Protein AF-A0A7W1H0U1-F1 (afdb_monomer_lite)

Radius of gyration: 19.28 Å; chains: 1; bounding box: 30×29×63 Å

Structure (mmCIF, N/CA/C/O backbone):
data_AF-A0A7W1H0U1-F1
#
_entry.id   AF-A0A7W1H0U1-F1
#
loop_
_atom_site.group_PDB
_atom_site.id
_atom_site.type_symbol
_atom_site.label_atom_id
_atom_site.label_alt_id
_atom_site.label_comp_id
_atom_site.label_asym_id
_atom_site.label_entity_id
_atom_site.label_seq_id
_atom_site.pdbx_PDB_ins_code
_atom_site.Cartn_x
_atom_site.Cartn_y
_atom_site.Cartn_z
_atom_site.occupancy
_atom_site.B_iso_or_equiv
_atom_site.auth_seq_id
_atom_site.auth_comp_id
_atom_site.auth_asym_id
_atom_site.auth_atom_id
_atom_site.pdbx_PDB_model_num
ATOM 1 N N . MET A 1 1 ? -3.618 -14.641 -8.456 1.00 44.19 1 MET A N 1
ATOM 2 C CA . MET A 1 1 ? -3.559 -13.775 -9.652 1.00 44.19 1 MET A CA 1
ATOM 3 C C . MET A 1 1 ? -2.088 -13.493 -9.924 1.00 44.19 1 MET A C 1
ATOM 5 O O . MET A 1 1 ? -1.477 -12.775 -9.148 1.00 44.19 1 MET A O 1
ATOM 9 N N . HIS A 1 2 ? -1.491 -14.119 -10.936 1.00 46.78 2 HIS A N 1
ATOM 10 C CA . HIS A 1 2 ? -0.137 -13.785 -11.379 1.00 46.78 2 HIS A CA 1
ATOM 11 C C . HIS A 1 2 ? -0.211 -13.384 -12.845 1.00 46.78 2 HIS A C 1
ATOM 13 O O . HIS A 1 2 ? -0.651 -14.169 -13.681 1.00 46.78 2 HIS A O 1
ATOM 19 N N . THR A 1 3 ? 0.184 -12.148 -13.131 1.00 55.66 3 THR A N 1
ATOM 20 C CA . THR A 1 3 ? 0.318 -11.636 -14.491 1.00 55.66 3 THR A CA 1
ATOM 21 C C . THR A 1 3 ? 1.793 -11.713 -14.846 1.00 55.66 3 THR A C 1
ATOM 23 O O . THR A 1 3 ? 2.598 -10.962 -14.300 1.00 55.66 3 THR A O 1
ATOM 26 N N . ALA A 1 4 ? 2.157 -12.651 -15.717 1.00 65.19 4 ALA A N 1
ATOM 27 C CA . ALA A 1 4 ? 3.498 -12.702 -16.282 1.00 65.19 4 ALA A CA 1
ATOM 28 C C . ALA A 1 4 ? 3.584 -11.733 -17.469 1.00 65.19 4 ALA A C 1
ATOM 30 O O . ALA A 1 4 ? 2.672 -11.673 -18.295 1.00 65.19 4 ALA A O 1
ATOM 31 N N . VAL A 1 5 ? 4.680 -10.979 -17.552 1.00 73.56 5 VAL A N 1
ATOM 32 C CA . VAL A 1 5 ? 4.979 -10.080 -18.673 1.00 73.56 5 VAL A CA 1
ATOM 33 C C . VAL A 1 5 ? 6.230 -10.604 -19.361 1.00 73.56 5 VAL A C 1
ATOM 35 O O . VAL A 1 5 ? 7.248 -10.818 -18.707 1.00 73.56 5 VAL A O 1
ATOM 38 N N . TRP A 1 6 ? 6.145 -10.831 -20.671 1.00 79.00 6 TRP A N 1
ATOM 39 C CA . TRP A 1 6 ? 7.313 -11.185 -21.472 1.00 79.00 6 TRP 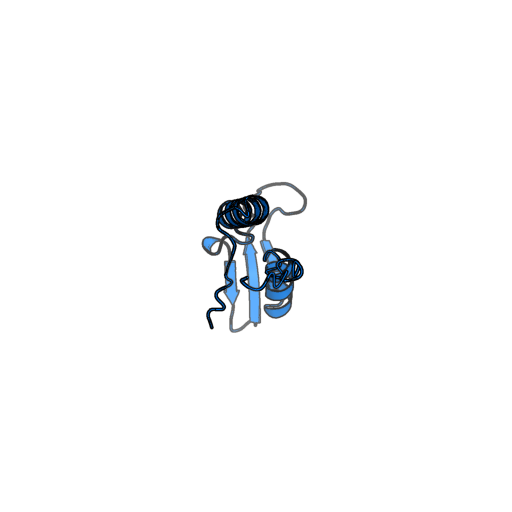A CA 1
ATOM 40 C C . TRP A 1 6 ? 8.177 -9.945 -21.701 1.00 79.00 6 TRP A C 1
ATOM 42 O O . TRP A 1 6 ? 7.675 -8.914 -22.154 1.00 79.00 6 TRP A O 1
ATOM 52 N N . VAL A 1 7 ? 9.469 -10.059 -21.407 1.00 79.19 7 VAL A N 1
ATOM 53 C CA . VAL A 1 7 ? 10.450 -8.980 -21.544 1.00 79.19 7 VAL A CA 1
ATOM 54 C C . VAL A 1 7 ? 11.573 -9.480 -22.453 1.00 79.19 7 VAL A C 1
ATOM 56 O O . VAL A 1 7 ? 12.084 -10.572 -22.206 1.00 79.19 7 VAL A O 1
ATOM 59 N N . PRO A 1 8 ? 11.958 -8.729 -23.502 1.00 86.56 8 PRO A N 1
ATOM 60 C CA . PRO A 1 8 ? 13.122 -9.067 -24.314 1.00 86.56 8 PRO A CA 1
ATOM 61 C C . PRO A 1 8 ? 14.388 -9.172 -23.456 1.00 86.56 8 PRO A C 1
ATOM 63 O O . PRO A 1 8 ? 14.614 -8.328 -22.592 1.00 86.56 8 PRO A O 1
ATOM 66 N N . GLU A 1 9 ? 15.229 -10.170 -23.727 1.00 82.44 9 GLU A N 1
ATOM 67 C CA . GLU A 1 9 ? 16.465 -10.433 -22.971 1.00 82.44 9 GLU A CA 1
ATOM 68 C C . GLU A 1 9 ? 17.393 -9.205 -22.898 1.00 82.44 9 GLU A C 1
ATOM 70 O O . GLU A 1 9 ? 17.951 -8.895 -21.844 1.00 82.44 9 GLU A O 1
ATOM 75 N N . ASP A 1 10 ? 17.468 -8.438 -23.989 1.00 88.50 10 ASP A N 1
ATOM 76 C CA . ASP A 1 10 ? 18.324 -7.254 -24.104 1.00 88.50 10 ASP A CA 1
ATOM 77 C C . ASP A 1 10 ? 17.702 -5.956 -23.556 1.00 88.50 10 ASP A C 1
ATOM 79 O O . ASP A 1 10 ? 18.324 -4.890 -23.639 1.00 88.50 10 ASP A O 1
ATOM 83 N N . ASP A 1 11 ? 16.500 -5.991 -22.962 1.00 88.69 11 ASP A N 1
ATOM 84 C CA . ASP A 1 11 ? 15.889 -4.803 -22.346 1.00 88.69 11 ASP A CA 1
ATOM 85 C C . ASP A 1 11 ? 16.546 -4.470 -20.993 1.00 88.69 11 ASP A C 1
ATOM 87 O O . ASP A 1 11 ? 15.999 -4.644 -19.896 1.00 88.69 11 ASP A O 1
ATOM 91 N N . ARG A 1 12 ? 17.770 -3.937 -21.074 1.00 88.38 12 ARG A N 1
ATOM 92 C CA . ARG A 1 12 ? 18.567 -3.488 -19.925 1.00 88.38 12 ARG A CA 1
ATOM 93 C C . ARG A 1 12 ? 17.856 -2.418 -19.098 1.00 88.38 12 ARG A C 1
ATOM 95 O O . ARG A 1 12 ? 18.080 -2.339 -17.887 1.00 88.38 12 ARG A O 1
ATOM 102 N N . ALA A 1 13 ? 17.012 -1.593 -19.720 1.00 85.69 13 ALA A N 1
ATOM 103 C CA . ALA A 1 13 ? 16.278 -0.539 -19.027 1.00 85.69 13 ALA A CA 1
ATOM 104 C C . ALA A 1 13 ? 15.192 -1.130 -18.120 1.00 85.69 13 ALA A C 1
ATOM 106 O O . ALA A 1 13 ? 15.083 -0.720 -16.960 1.00 85.69 13 ALA A O 1
ATOM 107 N N . PHE A 1 14 ? 14.437 -2.116 -18.610 1.00 83.94 14 PHE A N 1
ATOM 108 C CA . PHE A 1 14 ? 13.492 -2.871 -17.795 1.00 83.94 14 PHE A CA 1
ATOM 109 C C . PHE A 1 14 ? 14.208 -3.630 -16.677 1.00 83.94 14 PHE A C 1
ATOM 111 O O . PHE A 1 14 ? 13.852 -3.462 -15.509 1.00 83.94 14 PHE A O 1
ATOM 118 N N . ALA A 1 15 ? 15.259 -4.389 -17.006 1.00 85.56 15 ALA A N 1
ATOM 119 C CA . ALA A 1 15 ? 16.018 -5.163 -16.024 1.00 85.56 15 ALA A CA 1
ATOM 120 C C . ALA A 1 15 ? 16.559 -4.277 -14.888 1.00 85.56 15 ALA A C 1
ATOM 122 O O . ALA A 1 15 ? 16.443 -4.619 -13.714 1.00 85.56 15 ALA A O 1
ATOM 123 N N . THR A 1 16 ? 17.068 -3.086 -15.219 1.00 85.81 16 THR A N 1
ATOM 124 C CA . THR A 1 16 ? 17.552 -2.119 -14.223 1.00 85.81 16 THR A CA 1
ATOM 125 C C . THR A 1 16 ? 16.426 -1.583 -13.335 1.00 85.81 16 THR A C 1
ATOM 127 O O . THR A 1 16 ? 16.615 -1.441 -12.126 1.00 85.81 16 THR A O 1
ATOM 130 N N . ARG A 1 17 ? 15.249 -1.271 -13.896 1.00 85.00 17 ARG A N 1
ATOM 131 C CA . ARG A 1 17 ? 14.092 -0.806 -13.107 1.00 85.00 17 ARG A CA 1
ATOM 132 C C . ARG A 1 17 ? 13.576 -1.902 -12.182 1.00 85.00 17 ARG A C 1
ATOM 134 O O . ARG A 1 17 ? 13.337 -1.620 -11.011 1.00 85.00 17 ARG A O 1
ATOM 141 N N . LEU A 1 18 ? 13.472 -3.134 -12.681 1.00 83.94 18 LEU A N 1
ATOM 142 C CA . LEU A 1 18 ? 13.077 -4.290 -11.883 1.00 83.94 18 LEU A CA 1
ATOM 143 C C . LEU A 1 18 ? 14.076 -4.542 -10.749 1.00 83.94 18 LEU A C 1
ATOM 145 O O . LEU A 1 18 ? 13.666 -4.647 -9.601 1.00 83.94 18 LEU A O 1
ATOM 149 N N . ALA A 1 19 ? 15.380 -4.546 -11.036 1.00 86.56 19 ALA A N 1
ATOM 150 C CA . ALA A 1 19 ? 16.411 -4.718 -10.015 1.00 86.56 19 ALA A CA 1
ATOM 151 C C . ALA A 1 19 ? 16.342 -3.625 -8.935 1.00 86.56 19 ALA A C 1
ATOM 153 O O . ALA A 1 19 ? 16.436 -3.923 -7.747 1.00 86.56 19 ALA A O 1
ATOM 154 N N . ARG A 1 20 ? 16.118 -2.362 -9.326 1.00 84.06 20 ARG A N 1
ATOM 155 C CA . ARG A 1 20 ? 15.926 -1.253 -8.377 1.00 84.06 20 ARG A CA 1
ATOM 156 C C . ARG A 1 20 ? 14.673 -1.430 -7.527 1.00 84.06 20 ARG A C 1
ATOM 158 O O . ARG A 1 20 ? 14.738 -1.148 -6.338 1.00 84.06 20 ARG A O 1
ATOM 165 N N . TYR A 1 21 ? 13.574 -1.897 -8.114 1.00 82.44 21 TYR A N 1
ATOM 166 C CA . TYR A 1 21 ? 12.346 -2.211 -7.383 1.00 82.44 21 TYR A CA 1
ATOM 167 C C . TYR A 1 21 ? 12.570 -3.349 -6.378 1.00 82.44 21 TYR A C 1
ATOM 169 O O . TYR A 1 21 ? 12.239 -3.204 -5.207 1.00 82.44 21 TYR A O 1
ATOM 177 N N . CYS A 1 22 ? 13.225 -4.438 -6.794 1.00 81.50 22 CYS A N 1
ATOM 178 C CA . CYS A 1 22 ? 13.580 -5.544 -5.902 1.00 81.50 22 CYS A CA 1
ATOM 179 C C . CYS A 1 22 ? 14.512 -5.098 -4.763 1.00 81.50 22 CYS A C 1
ATOM 181 O O . CYS A 1 22 ? 14.354 -5.549 -3.634 1.00 81.50 22 CYS A O 1
ATOM 183 N N . ALA A 1 23 ? 15.461 -4.199 -5.041 1.00 84.12 23 ALA A N 1
ATOM 184 C CA . ALA A 1 23 ? 16.388 -3.667 -4.042 1.00 84.12 23 ALA A CA 1
ATOM 185 C C . ALA A 1 23 ? 15.765 -2.596 -3.127 1.00 84.12 23 ALA A C 1
ATOM 187 O O . ALA A 1 23 ? 16.277 -2.345 -2.039 1.00 84.12 23 ALA A O 1
ATOM 188 N N . ARG A 1 24 ? 14.688 -1.935 -3.564 1.00 78.81 24 ARG A N 1
ATOM 189 C CA . ARG A 1 24 ? 13.970 -0.898 -2.812 1.00 78.81 24 ARG A CA 1
ATOM 190 C C . ARG A 1 24 ? 12.494 -1.250 -2.736 1.00 78.81 24 ARG A C 1
ATOM 192 O O . ARG A 1 24 ? 11.665 -0.608 -3.380 1.00 78.81 24 ARG A O 1
ATOM 199 N N . ASN A 1 25 ? 12.190 -2.268 -1.935 1.00 76.88 25 ASN A N 1
ATOM 200 C CA . ASN A 1 25 ? 10.811 -2.602 -1.612 1.00 76.88 25 ASN A CA 1
ATOM 201 C C . ASN A 1 25 ? 10.115 -1.348 -1.040 1.00 76.88 25 ASN A C 1
ATOM 203 O O . ASN A 1 25 ? 10.633 -0.771 -0.079 1.00 76.88 25 ASN A O 1
ATOM 207 N N . PRO A 1 26 ? 8.983 -0.899 -1.615 1.00 81.19 26 PRO A N 1
ATOM 208 C CA . PRO A 1 26 ? 8.292 0.298 -1.145 1.00 81.19 26 PRO A CA 1
ATOM 209 C C . PRO A 1 26 ? 7.805 0.203 0.305 1.00 81.19 26 PRO A C 1
ATOM 211 O O . PRO A 1 26 ? 7.601 1.240 0.933 1.00 81.19 26 PRO A O 1
ATOM 214 N N . VAL A 1 27 ? 7.625 -1.010 0.843 1.00 88.50 27 VAL A N 1
ATOM 215 C CA . VAL A 1 27 ? 7.155 -1.235 2.216 1.00 88.50 27 VAL A CA 1
ATOM 216 C C . VAL A 1 27 ? 7.895 -2.399 2.867 1.00 88.50 27 VAL A C 1
ATOM 218 O O . VAL A 1 27 ? 7.947 -3.506 2.335 1.00 88.50 27 VAL A O 1
ATOM 221 N N . ALA A 1 28 ? 8.391 -2.168 4.079 1.00 89.81 28 ALA A N 1
ATOM 222 C CA . ALA A 1 28 ? 8.872 -3.215 4.971 1.00 89.81 28 ALA A CA 1
ATOM 223 C C . ALA A 1 28 ? 7.686 -3.841 5.730 1.00 89.81 28 ALA A C 1
ATOM 225 O O . ALA A 1 28 ? 7.078 -3.192 6.583 1.00 89.81 28 ALA A O 1
ATOM 226 N N . LEU A 1 29 ? 7.317 -5.084 5.407 1.00 89.44 29 LEU A N 1
ATOM 227 C CA . LEU A 1 29 ? 6.121 -5.730 5.971 1.00 89.44 29 LEU A CA 1
ATOM 228 C C . LEU A 1 29 ? 6.239 -5.980 7.478 1.00 89.44 29 LEU A C 1
ATOM 230 O O . LEU A 1 29 ? 5.244 -5.913 8.190 1.00 89.44 29 LEU A O 1
ATOM 234 N N . GLU A 1 30 ? 7.450 -6.187 7.988 1.00 92.31 30 GLU A N 1
ATOM 235 C CA . GLU A 1 30 ? 7.743 -6.330 9.416 1.00 92.31 30 GLU A CA 1
ATOM 236 C C . GLU A 1 30 ? 7.464 -5.054 10.233 1.00 92.31 30 GLU A C 1
ATOM 238 O O . GLU A 1 30 ? 7.466 -5.077 11.463 1.00 92.31 30 GLU A O 1
ATOM 243 N N . ARG A 1 31 ? 7.233 -3.924 9.554 1.00 94.31 31 ARG A N 1
ATOM 244 C CA . ARG A 1 31 ? 6.897 -2.622 10.147 1.00 94.31 31 ARG A CA 1
ATOM 245 C C . ARG A 1 31 ? 5.427 -2.241 9.959 1.00 94.31 31 ARG A C 1
ATOM 247 O O . ARG A 1 31 ? 5.049 -1.129 10.332 1.00 94.31 31 ARG A O 1
ATOM 254 N N . LEU A 1 32 ? 4.625 -3.137 9.388 1.00 95.62 32 LEU A N 1
ATOM 255 C CA . LEU A 1 32 ? 3.213 -2.937 9.096 1.00 95.62 32 LEU A CA 1
ATOM 256 C C . LEU A 1 32 ? 2.340 -3.712 10.086 1.00 95.62 32 LEU A C 1
ATOM 258 O O . LEU A 1 32 ? 2.486 -4.924 10.235 1.00 95.62 32 LEU A O 1
ATOM 262 N N . THR A 1 33 ? 1.370 -3.032 10.686 1.00 96.75 33 THR A N 1
ATOM 263 C CA . THR A 1 33 ? 0.330 -3.654 11.511 1.00 96.75 33 THR A CA 1
ATOM 264 C C . THR A 1 33 ? -1.032 -3.361 10.904 1.00 96.75 33 THR A C 1
ATOM 266 O O . THR A 1 33 ? -1.336 -2.214 10.586 1.00 96.75 33 THR A O 1
ATOM 269 N N . TYR A 1 34 ? -1.868 -4.390 10.765 1.00 96.50 34 TYR A N 1
ATOM 270 C CA . TYR A 1 34 ? -3.267 -4.235 10.377 1.00 96.50 34 TYR A CA 1
ATOM 271 C C . TYR A 1 34 ? -4.178 -4.596 11.548 1.00 96.50 34 TYR A C 1
ATOM 273 O O . TYR A 1 34 ? -4.185 -5.740 12.005 1.00 96.50 34 TYR A O 1
ATOM 281 N N . ASP A 1 35 ? -4.968 -3.626 12.002 1.00 96.94 35 ASP A N 1
ATOM 282 C CA . ASP A 1 35 ? -6.040 -3.844 12.966 1.00 96.94 35 ASP A CA 1
ATOM 283 C C . ASP A 1 35 ? -7.359 -4.046 12.212 1.00 96.94 35 ASP A C 1
ATOM 285 O O . ASP A 1 35 ? -7.888 -3.140 11.560 1.00 96.94 35 ASP A O 1
ATOM 289 N N . ARG A 1 36 ? -7.908 -5.259 12.309 1.00 95.31 36 ARG A N 1
ATOM 290 C CA . ARG A 1 36 ? -9.168 -5.628 11.656 1.00 95.31 36 ARG A CA 1
ATOM 291 C C . ARG A 1 36 ? -10.389 -4.983 12.314 1.00 95.31 36 ARG A C 1
ATOM 293 O O . ARG A 1 36 ? -11.353 -4.692 11.610 1.00 95.31 36 ARG A O 1
ATOM 300 N N . THR A 1 37 ? -10.366 -4.783 13.629 1.00 96.62 37 THR A N 1
ATOM 301 C CA . THR A 1 37 ? -11.478 -4.190 14.384 1.00 96.62 37 THR A CA 1
ATOM 302 C C . THR A 1 37 ? -11.569 -2.702 14.084 1.00 96.62 37 THR A C 1
ATOM 304 O O . THR A 1 37 ? -12.640 -2.209 13.738 1.00 96.62 37 THR A O 1
ATOM 307 N N . ALA A 1 38 ? -10.431 -2.007 14.135 1.00 94.88 38 ALA A N 1
ATOM 308 C CA . ALA A 1 38 ? -10.345 -0.587 13.805 1.00 94.88 38 ALA A CA 1
ATOM 309 C C . ALA A 1 38 ? -10.376 -0.313 12.290 1.00 94.88 38 ALA A C 1
ATOM 311 O O . ALA A 1 38 ? -10.560 0.831 11.885 1.00 94.88 38 ALA A O 1
ATOM 312 N N . LYS A 1 39 ? -10.199 -1.350 11.454 1.00 96.56 39 LYS A N 1
ATOM 313 C CA . LYS A 1 39 ? -10.012 -1.252 9.995 1.00 96.56 39 LYS A CA 1
ATOM 314 C C . LYS A 1 39 ? -8.935 -0.231 9.635 1.00 96.56 39 LYS A C 1
ATOM 316 O O . LYS A 1 39 ? -9.147 0.619 8.781 1.00 96.56 39 LYS A O 1
ATOM 321 N N . ALA A 1 40 ? -7.782 -0.337 10.283 1.00 97.44 40 ALA A N 1
ATOM 322 C CA . ALA A 1 40 ? -6.699 0.624 10.147 1.00 97.44 40 ALA A CA 1
ATOM 323 C C . ALA A 1 40 ? -5.367 -0.082 9.895 1.00 97.44 40 ALA A C 1
ATOM 325 O O . ALA A 1 40 ? -5.109 -1.174 10.408 1.00 97.44 40 ALA A O 1
ATOM 326 N N . VAL A 1 41 ? -4.521 0.560 9.098 1.00 97.25 41 VAL A N 1
ATOM 327 C CA . VAL A 1 41 ? -3.143 0.144 8.854 1.00 97.25 41 VAL A CA 1
ATOM 328 C C . VAL A 1 41 ? -2.216 1.122 9.553 1.00 97.25 41 VAL A C 1
ATOM 330 O O . VAL A 1 41 ? -2.274 2.318 9.280 1.00 97.25 41 VAL A O 1
ATOM 333 N N . THR A 1 42 ? -1.333 0.617 10.409 1.00 96.88 42 THR A N 1
ATOM 334 C CA . THR A 1 42 ? -0.258 1.399 11.019 1.00 96.88 42 THR A CA 1
ATOM 335 C C . THR A 1 42 ? 1.076 0.993 10.412 1.00 96.88 42 THR A C 1
ATOM 337 O O . THR A 1 42 ? 1.445 -0.182 10.437 1.00 96.88 42 THR A O 1
ATOM 340 N N . TYR A 1 43 ? 1.816 1.965 9.887 1.00 94.81 43 TYR A N 1
ATOM 341 C CA . TYR A 1 43 ? 3.170 1.776 9.384 1.00 94.81 43 TYR A CA 1
ATOM 342 C C . TYR A 1 43 ? 4.173 2.515 10.263 1.00 94.81 43 TYR A C 1
ATOM 344 O O . TYR A 1 43 ? 4.039 3.713 10.521 1.00 94.81 43 TYR A O 1
ATOM 352 N N . ARG A 1 44 ? 5.198 1.798 10.728 1.00 95.12 44 ARG A N 1
ATOM 353 C CA . ARG A 1 44 ? 6.277 2.368 11.538 1.00 95.12 44 ARG A CA 1
ATOM 354 C C . ARG A 1 44 ? 7.446 2.795 10.658 1.00 95.12 44 ARG A C 1
ATOM 356 O O . ARG A 1 44 ? 7.937 2.017 9.842 1.00 95.12 44 ARG A O 1
ATOM 363 N N . SER A 1 45 ? 7.953 4.001 10.866 1.00 90.56 45 SER A N 1
ATOM 364 C CA . SER A 1 45 ? 9.190 4.485 10.259 1.00 90.56 45 SER A CA 1
ATOM 365 C C . SER A 1 45 ? 10.435 3.806 10.849 1.00 90.56 45 SER A C 1
ATOM 367 O O . SER A 1 45 ? 10.462 3.408 12.010 1.00 90.56 45 SER A O 1
ATOM 369 N N . ASP A 1 46 ? 11.478 3.667 10.041 1.00 87.50 46 ASP A N 1
ATOM 370 C CA . ASP A 1 46 ? 12.836 3.267 10.417 1.00 87.50 46 ASP A CA 1
ATOM 371 C C . ASP A 1 46 ? 13.662 4.479 10.807 1.00 87.50 46 ASP A C 1
ATOM 373 O O . ASP A 1 46 ? 14.702 4.337 11.444 1.00 87.50 46 ASP A O 1
ATOM 377 N N . LYS A 1 47 ? 13.198 5.671 10.435 1.00 85.88 47 LYS A N 1
ATOM 378 C CA . LYS A 1 47 ? 13.820 6.915 10.842 1.00 85.88 47 LYS A CA 1
ATOM 379 C C . LYS A 1 47 ? 13.310 7.307 12.220 1.00 85.88 47 LYS A C 1
ATOM 381 O O . LYS A 1 47 ? 12.104 7.413 12.444 1.00 85.88 47 LYS A O 1
ATOM 386 N N . SER A 1 48 ? 14.251 7.551 13.124 1.00 84.00 48 SER A N 1
ATOM 387 C CA . SER A 1 48 ? 13.988 8.138 14.438 1.00 84.00 48 SER A CA 1
ATOM 388 C C . SER A 1 48 ? 13.721 9.643 14.362 1.00 84.00 48 SER A C 1
ATOM 390 O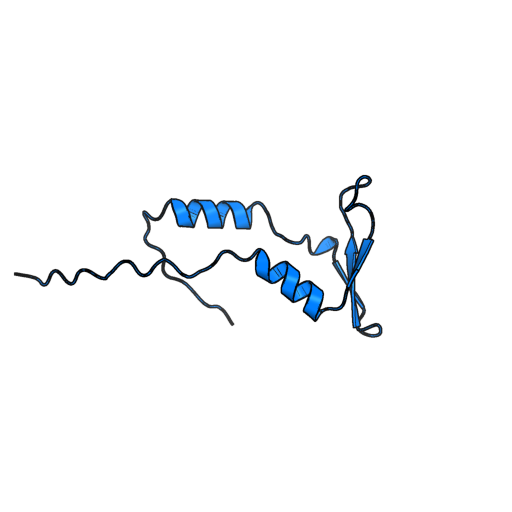 O . SER A 1 48 ? 13.085 10.186 15.257 1.00 84.00 48 SER A O 1
ATOM 392 N N . GLU A 1 49 ? 14.175 10.311 13.297 1.00 88.06 49 GLU A N 1
ATOM 393 C CA . GLU A 1 49 ? 14.101 11.765 13.133 1.00 88.06 49 GLU A CA 1
ATOM 394 C C . GLU A 1 49 ? 13.664 12.180 11.721 1.00 88.06 49 GLU A C 1
ATOM 396 O O . GLU A 1 49 ? 13.792 11.431 10.746 1.00 88.06 49 GLU A O 1
ATOM 401 N N . GLY A 1 50 ? 13.165 13.412 11.615 1.00 88.31 50 GLY A N 1
ATOM 402 C CA . GLY A 1 50 ? 12.700 14.011 10.368 1.00 88.31 50 GLY A CA 1
ATOM 403 C C . GLY A 1 50 ? 11.187 13.885 10.143 1.00 88.31 50 GLY A C 1
ATOM 404 O O . GLY A 1 50 ? 10.471 13.294 10.950 1.00 88.31 50 GLY A O 1
ATOM 405 N N . PRO A 1 51 ? 10.678 14.439 9.030 1.00 85.81 51 PRO A N 1
ATOM 406 C CA . PRO A 1 51 ? 9.240 14.605 8.794 1.00 85.81 51 PRO A CA 1
ATOM 407 C C . PRO A 1 51 ? 8.478 13.288 8.601 1.00 85.81 51 PRO A C 1
ATOM 409 O O . PRO A 1 51 ? 7.256 13.275 8.653 1.00 85.81 51 PRO A O 1
ATOM 412 N N . THR A 1 52 ? 9.191 12.186 8.367 1.00 84.44 52 THR A N 1
ATOM 413 C CA . THR A 1 52 ? 8.618 10.846 8.196 1.00 84.44 52 THR A CA 1
ATOM 414 C C . THR A 1 52 ? 8.929 9.930 9.378 1.00 84.44 52 THR A C 1
ATOM 416 O O . THR A 1 52 ? 8.816 8.717 9.231 1.00 84.44 52 THR A O 1
ATOM 419 N N . ALA A 1 53 ? 9.433 10.455 10.499 1.00 90.38 53 ALA A N 1
ATOM 420 C CA . ALA A 1 53 ? 9.697 9.662 11.697 1.00 90.38 53 ALA A CA 1
ATOM 421 C C . ALA A 1 53 ? 8.396 9.285 12.424 1.00 90.38 53 ALA A C 1
ATOM 423 O O . ALA A 1 53 ? 7.369 9.942 12.272 1.00 90.38 53 ALA A O 1
ATOM 424 N N . GLY A 1 54 ? 8.452 8.231 13.240 1.00 92.81 54 GLY A N 1
ATOM 425 C CA . GLY A 1 54 ? 7.311 7.780 14.042 1.00 92.81 54 GLY A CA 1
ATOM 426 C C . GLY A 1 54 ? 6.399 6.784 13.324 1.00 92.81 54 GLY A C 1
ATOM 427 O O . GLY A 1 54 ? 6.866 5.936 12.562 1.00 92.81 54 GLY A O 1
ATOM 428 N N . THR A 1 55 ? 5.104 6.832 13.626 1.00 94.00 55 THR A N 1
ATOM 429 C CA . THR A 1 55 ? 4.094 5.902 13.102 1.00 94.00 55 THR A CA 1
ATOM 430 C C . THR A 1 55 ? 2.989 6.659 12.397 1.00 94.00 55 THR A C 1
ATOM 432 O O . THR A 1 55 ? 2.471 7.634 12.936 1.00 94.00 55 THR A O 1
ATOM 435 N N . GLU A 1 56 ? 2.581 6.162 11.238 1.00 94.19 56 GLU A N 1
ATOM 436 C CA . GLU A 1 56 ? 1.439 6.687 10.501 1.00 94.19 56 GLU A CA 1
ATOM 437 C C . GLU A 1 56 ? 0.310 5.655 10.496 1.00 94.19 56 GLU A C 1
ATOM 439 O O . GLU A 1 56 ? 0.548 4.483 10.201 1.00 94.19 56 GLU A O 1
ATOM 444 N N . THR A 1 57 ? -0.911 6.089 10.813 1.00 96.50 57 THR A N 1
ATOM 445 C CA . THR A 1 57 ? -2.119 5.261 10.729 1.00 96.50 57 THR A CA 1
ATOM 446 C C . THR A 1 57 ? -2.993 5.763 9.588 1.00 96.50 57 THR A C 1
ATOM 448 O O . THR A 1 57 ? -3.285 6.953 9.513 1.00 96.50 57 THR A O 1
ATOM 451 N N . THR A 1 58 ? -3.410 4.858 8.707 1.00 96.88 58 THR A N 1
ATOM 452 C CA . THR A 1 58 ? -4.171 5.170 7.489 1.00 96.88 58 THR A CA 1
ATOM 453 C C . THR A 1 58 ? -5.285 4.157 7.247 1.00 96.88 58 THR A C 1
ATOM 455 O O . THR A 1 58 ? -5.268 3.045 7.789 1.00 96.88 58 THR A O 1
ATOM 458 N N . ASP A 1 59 ? -6.256 4.542 6.418 1.00 97.44 59 ASP A N 1
ATOM 459 C CA . ASP A 1 59 ? -7.238 3.608 5.874 1.00 97.44 59 ASP A CA 1
ATOM 460 C C . ASP A 1 59 ? -6.538 2.543 4.993 1.00 97.44 59 ASP A C 1
ATOM 462 O O . ASP A 1 59 ? -5.608 2.872 4.249 1.00 97.44 59 ASP A O 1
ATOM 466 N N . PRO A 1 60 ? -6.960 1.264 5.028 1.00 96.12 60 PRO A N 1
AT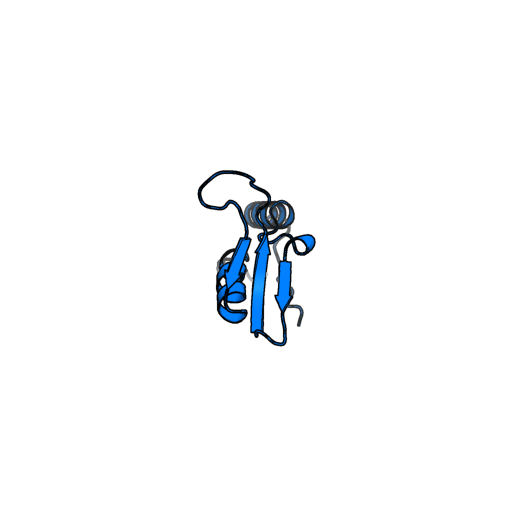OM 467 C CA . PRO A 1 60 ? -6.332 0.203 4.248 1.00 96.12 60 PRO A CA 1
ATOM 468 C C . PRO A 1 60 ? -6.331 0.437 2.733 1.00 96.12 60 PRO A C 1
ATOM 470 O O . PRO A 1 60 ? -5.363 0.069 2.066 1.00 96.12 60 PRO A O 1
ATOM 473 N N . LEU A 1 61 ? -7.387 1.022 2.162 1.00 96.19 61 LEU A N 1
ATOM 474 C CA . LEU A 1 61 ? -7.444 1.301 0.726 1.00 96.19 61 LEU A CA 1
ATOM 475 C C . LEU A 1 61 ? -6.563 2.488 0.360 1.00 96.19 61 LEU A C 1
ATOM 477 O O . LEU A 1 61 ? -5.894 2.449 -0.673 1.00 96.19 61 LEU A O 1
ATOM 481 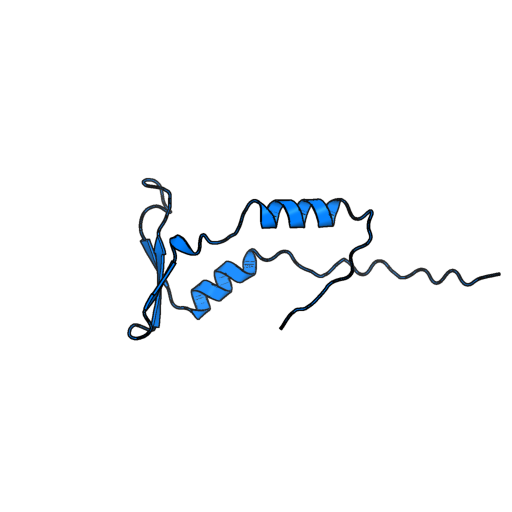N N . GLU A 1 62 ? -6.515 3.509 1.211 1.00 96.06 62 GLU A N 1
ATOM 482 C CA . GLU A 1 62 ? -5.582 4.620 1.039 1.00 96.06 62 GLU A CA 1
ATOM 483 C C . GLU A 1 62 ? -4.128 4.133 1.079 1.00 96.06 62 GLU A C 1
ATOM 485 O O . GLU A 1 62 ? -3.329 4.477 0.203 1.00 96.06 62 GLU A O 1
ATOM 490 N N . PHE A 1 63 ? -3.796 3.270 2.042 1.00 94.31 63 PHE A N 1
ATOM 491 C CA . PHE A 1 63 ? -2.480 2.651 2.130 1.00 94.31 63 PHE A CA 1
ATOM 492 C C . PHE A 1 63 ? -2.136 1.888 0.847 1.00 94.31 63 PHE A C 1
ATOM 494 O O . PHE A 1 63 ? -1.079 2.109 0.254 1.00 94.31 63 PHE A O 1
ATOM 501 N N . LEU A 1 64 ? -3.048 1.036 0.366 1.00 93.38 64 LEU A N 1
ATOM 502 C CA . LEU A 1 64 ? -2.842 0.296 -0.878 1.00 93.38 64 LEU A CA 1
ATOM 503 C C . LEU A 1 64 ? -2.652 1.233 -2.073 1.00 93.38 64 LEU A C 1
ATOM 505 O O . LEU A 1 64 ? -1.729 1.020 -2.855 1.00 93.38 64 LEU A O 1
ATOM 509 N N . ALA A 1 65 ? -3.453 2.292 -2.200 1.00 94.56 65 ALA A N 1
ATOM 510 C CA . ALA A 1 65 ? -3.300 3.266 -3.276 1.00 94.56 65 ALA A CA 1
ATOM 511 C C . ALA A 1 65 ? -1.897 3.900 -3.280 1.00 94.56 65 ALA A C 1
ATOM 513 O O . ALA A 1 65 ? -1.273 3.989 -4.338 1.00 94.56 65 ALA A O 1
ATOM 514 N N . ARG A 1 66 ? -1.364 4.261 -2.105 1.00 92.44 66 ARG A N 1
ATOM 515 C CA . ARG A 1 66 ? -0.003 4.807 -1.960 1.00 92.44 66 ARG A CA 1
ATOM 516 C C . ARG A 1 66 ? 1.071 3.786 -2.350 1.00 92.44 66 ARG A C 1
ATOM 518 O O . ARG A 1 66 ? 2.005 4.130 -3.069 1.00 92.44 66 ARG A O 1
ATOM 525 N N . VAL A 1 67 ? 0.923 2.523 -1.945 1.00 90.44 67 VAL A N 1
ATOM 526 C CA . VAL A 1 67 ? 1.868 1.448 -2.304 1.00 90.44 67 VAL A CA 1
ATOM 527 C C . VAL A 1 67 ? 1.872 1.179 -3.809 1.00 90.44 67 VAL A C 1
ATOM 529 O O . VAL A 1 67 ? 2.937 1.001 -4.403 1.00 90.44 67 VAL A O 1
ATOM 532 N N . LEU A 1 68 ? 0.698 1.185 -4.447 1.00 87.75 68 LEU A N 1
ATOM 533 C CA . LEU A 1 68 ? 0.558 0.894 -5.875 1.00 87.75 68 LEU A CA 1
ATOM 534 C C . LEU A 1 68 ? 1.305 1.897 -6.770 1.00 87.75 68 LEU A C 1
ATOM 536 O O . LEU A 1 68 ? 1.776 1.504 -7.834 1.00 87.75 68 LEU A O 1
ATOM 540 N N . VAL A 1 69 ? 1.491 3.150 -6.335 1.00 87.69 69 VAL A N 1
ATOM 541 C CA . VAL A 1 69 ? 2.270 4.170 -7.073 1.00 87.69 69 VAL A CA 1
ATOM 542 C C . VAL A 1 69 ? 3.742 3.768 -7.248 1.00 87.69 69 VAL A C 1
ATOM 544 O O . VAL A 1 69 ? 4.399 4.213 -8.188 1.00 87.69 69 VAL A O 1
ATOM 547 N N . HIS A 1 70 ? 4.270 2.904 -6.377 1.00 84.62 70 HIS A N 1
ATOM 548 C CA . HIS A 1 70 ? 5.653 2.434 -6.458 1.00 84.62 70 HIS A CA 1
ATOM 549 C C . HIS A 1 70 ? 5.847 1.206 -7.352 1.00 84.62 70 HIS A C 1
ATOM 551 O O . HIS A 1 70 ? 6.993 0.846 -7.641 1.00 84.62 70 HIS A O 1
ATOM 557 N N . ILE A 1 71 ? 4.767 0.551 -7.787 1.00 82.31 71 ILE A N 1
ATOM 558 C CA . ILE A 1 71 ? 4.870 -0.595 -8.689 1.00 82.31 71 ILE A CA 1
ATOM 559 C C . ILE A 1 71 ? 5.297 -0.079 -10.070 1.00 82.31 71 ILE A C 1
ATOM 561 O O . ILE A 1 71 ? 4.626 0.790 -10.631 1.00 82.31 71 ILE A O 1
ATOM 565 N N . PRO A 1 72 ? 6.402 -0.589 -10.643 1.00 75.81 72 PRO A N 1
ATOM 566 C CA . PRO A 1 72 ? 6.851 -0.154 -11.956 1.00 75.81 72 PRO A CA 1
ATOM 567 C C . PRO A 1 72 ? 5.785 -0.465 -13.013 1.00 75.81 72 PRO A C 1
ATOM 569 O O . PRO A 1 72 ? 5.246 -1.573 -13.052 1.00 75.81 72 PRO A O 1
ATOM 572 N N . ASP A 1 73 ? 5.500 0.506 -13.887 1.00 72.31 73 ASP A N 1
ATOM 573 C CA . ASP A 1 73 ? 4.557 0.304 -14.988 1.00 72.31 73 ASP A CA 1
ATOM 574 C C . ASP A 1 73 ? 5.051 -0.843 -15.885 1.00 72.31 73 ASP A C 1
ATOM 576 O O . ASP A 1 73 ? 6.177 -0.841 -16.392 1.00 72.31 73 ASP A O 1
ATOM 580 N N . THR A 1 74 ? 4.190 -1.844 -16.054 1.00 60.38 74 THR A N 1
ATOM 581 C CA . THR A 1 74 ? 4.432 -3.025 -16.889 1.00 60.38 74 THR A CA 1
ATOM 582 C C . THR A 1 74 ? 4.126 -2.776 -18.356 1.00 60.38 74 THR A C 1
ATOM 584 O O . THR A 1 74 ? 4.398 -3.646 -19.186 1.00 60.38 74 THR A O 1
ATOM 587 N N . ARG A 1 75 ? 3.594 -1.600 -18.717 1.00 54.16 75 ARG A N 1
ATOM 588 C CA . ARG A 1 75 ? 3.471 -1.161 -20.105 1.00 54.16 75 ARG A CA 1
ATOM 589 C C . ARG A 1 75 ? 4.865 -0.885 -20.653 1.00 54.16 75 ARG A C 1
ATOM 591 O O . ARG A 1 75 ? 5.294 0.254 -20.827 1.00 54.16 75 ARG A O 1
ATOM 598 N N . ALA A 1 76 ? 5.544 -1.973 -21.005 1.00 53.34 76 ALA A N 1
ATOM 599 C CA . ALA A 1 76 ? 6.441 -1.999 -22.134 1.00 53.34 76 ALA A CA 1
ATOM 600 C C . ALA A 1 76 ? 5.758 -1.195 -23.239 1.00 53.34 76 ALA A C 1
ATOM 602 O O . ALA A 1 76 ? 4.668 -1.535 -23.711 1.00 53.34 76 ALA A O 1
ATOM 603 N N . ARG A 1 77 ? 6.365 -0.059 -23.576 1.00 39.56 77 ARG A N 1
ATOM 604 C CA . ARG A 1 77 ? 6.063 0.702 -24.779 1.00 39.56 77 ARG A CA 1
ATOM 605 C C . ARG A 1 77 ? 5.899 -0.337 -25.883 1.00 39.56 77 ARG A C 1
ATOM 607 O O . ARG A 1 77 ? 6.860 -1.045 -26.167 1.00 39.56 77 ARG A O 1
ATOM 614 N N . LYS A 1 78 ? 4.688 -0.502 -26.429 1.00 46.78 78 LYS A N 1
ATOM 615 C CA . LYS A 1 78 ? 4.473 -1.358 -27.598 1.00 46.78 78 LYS A CA 1
ATO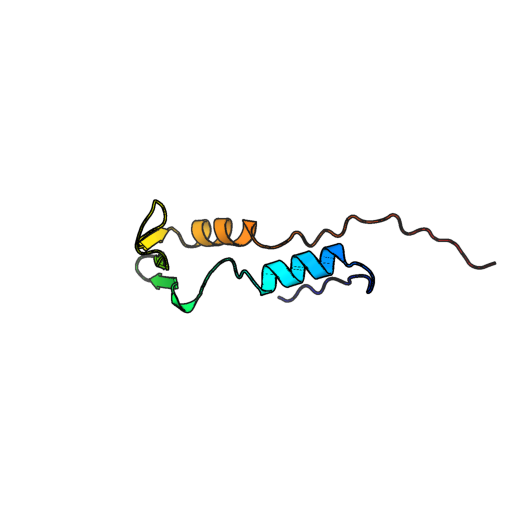M 616 C C . LYS A 1 78 ? 5.380 -0.799 -28.694 1.00 46.78 78 LYS A C 1
ATOM 618 O O . LYS A 1 78 ? 5.015 0.176 -29.346 1.00 46.78 78 LYS A O 1
ATOM 623 N N . LEU A 1 79 ? 6.590 -1.336 -28.840 1.00 46.91 79 LEU A N 1
ATOM 624 C CA . LEU A 1 79 ? 7.385 -1.099 -30.032 1.00 46.91 79 LEU A CA 1
ATOM 625 C C . LEU A 1 79 ? 6.578 -1.726 -31.177 1.00 46.91 79 LEU A C 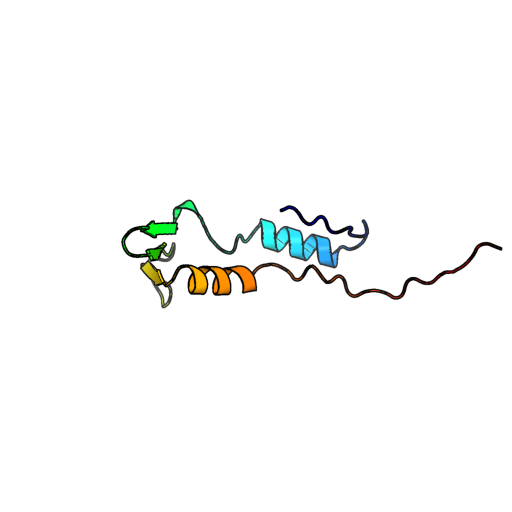1
ATOM 627 O O . LEU A 1 79 ? 6.052 -2.831 -30.997 1.00 46.91 79 LEU A O 1
ATOM 631 N N . PRO A 1 80 ? 6.398 -1.037 -32.313 1.00 38.31 80 PRO A N 1
ATOM 632 C CA . PRO A 1 80 ? 5.677 -1.613 -33.433 1.00 38.31 80 PRO A CA 1
ATOM 633 C C . PRO A 1 80 ? 6.370 -2.915 -33.834 1.00 38.31 80 PRO A C 1
ATOM 635 O O . PRO A 1 80 ? 7.559 -2.925 -34.142 1.00 38.31 80 PRO A O 1
ATOM 638 N N . LEU A 1 81 ? 5.619 -4.016 -33.796 1.00 45.25 81 LEU A N 1
ATOM 639 C CA . LEU A 1 81 ? 6.028 -5.291 -34.369 1.00 45.25 81 LEU A CA 1
ATOM 640 C C . LEU A 1 81 ? 6.263 -5.055 -35.864 1.00 45.25 81 LEU A C 1
ATOM 642 O O . LEU A 1 81 ? 5.307 -5.006 -36.642 1.00 45.25 81 LEU A O 1
ATOM 646 N N . SER A 1 82 ? 7.518 -4.887 -36.280 1.00 46.44 82 SER A N 1
ATOM 647 C CA . SER A 1 82 ? 7.867 -4.986 -37.689 1.00 46.44 82 SER A CA 1
ATOM 648 C C . SER A 1 82 ? 7.654 -6.439 -38.108 1.00 46.44 82 SER A C 1
ATOM 650 O O . SER A 1 82 ? 8.437 -7.339 -37.815 1.00 46.44 82 SER A O 1
ATOM 652 N N . ARG A 1 83 ? 6.540 -6.688 -38.798 1.00 53.03 83 ARG A N 1
ATOM 653 C CA . ARG A 1 83 ? 6.395 -7.874 -39.638 1.00 53.03 83 ARG A CA 1
ATOM 654 C C . ARG A 1 83 ? 7.325 -7.703 -40.839 1.00 53.03 83 ARG A C 1
ATOM 656 O O . ARG A 1 83 ? 6.897 -7.200 -41.871 1.00 53.03 83 ARG A O 1
ATOM 663 N N . SER A 1 84 ? 8.577 -8.131 -40.734 1.00 42.94 84 SER A N 1
ATOM 664 C CA . SER A 1 84 ? 9.364 -8.486 -41.917 1.00 42.94 84 SER A CA 1
ATOM 665 C C . SER A 1 84 ? 9.150 -9.969 -42.186 1.00 42.94 84 SER A C 1
ATOM 667 O O . SER A 1 84 ? 9.752 -10.856 -41.584 1.00 42.94 84 SER A O 1
ATOM 669 N N . ALA A 1 85 ? 8.177 -10.213 -43.060 1.00 44.59 85 ALA A N 1
ATOM 670 C CA . ALA A 1 85 ? 7.896 -11.510 -43.633 1.00 44.59 85 ALA A CA 1
ATOM 671 C C . ALA A 1 85 ? 9.137 -12.053 -44.351 1.00 44.59 85 ALA A C 1
ATOM 673 O O . ALA A 1 85 ? 9.821 -11.327 -45.070 1.00 44.59 85 ALA A O 1
ATOM 674 N N . ARG A 1 86 ? 9.356 -13.355 -44.165 1.00 43.62 86 ARG A N 1
ATOM 675 C CA . ARG A 1 86 ? 10.185 -14.205 -45.015 1.00 43.62 86 ARG A CA 1
ATOM 676 C C . ARG A 1 86 ? 9.981 -13.866 -46.498 1.00 43.62 86 ARG A C 1
ATOM 678 O O . ARG A 1 86 ? 8.847 -13.925 -46.978 1.00 43.62 86 ARG A O 1
ATOM 685 N N . ARG A 1 87 ? 11.077 -13.596 -47.200 1.00 50.47 87 ARG A N 1
ATOM 686 C CA . ARG A 1 87 ? 11.331 -14.057 -48.568 1.00 50.47 87 ARG A CA 1
ATOM 687 C C . ARG A 1 87 ? 12.774 -14.515 -48.635 1.00 50.47 87 ARG A C 1
ATOM 689 O O . ARG A 1 87 ? 13.604 -13.850 -47.978 1.00 50.47 87 ARG A O 1
#

Foldseek 3Di:
DDDDADDPPPPVVVVVLVVVCVVCPVADVVQWDADPVVQKIKGADPDCDDPRHGIDIDHPVVVVVVNVVSPDDSPPPCDPPPPPDDD

pLDDT: mean 80.63, std 17.54, range [38.31, 97.44]

Sequence (87 aa):
MHTAVWVPEDDRAFATRLARYCARNPVALERLTYDRTAKAVTYRSDKSEGPTAGTETTDPLEFLARVLVHIPDTRARKLPLSRSARR

Secondary structure (DSSP, 8-state):
--------TT-HHHHHHHHHHHHS-S--GGGEEEETTTTEEEEE-S-SSSTT-SEEEE-HHHHHHHHHTTSPP--------------